Protein AF-A0A2N7YTQ9-F1 (afdb_monomer_lite)

Sequence (87 aa):
LLFHWKSLRRQVRIRGNVTPVTDAEADAYFATRPKQAQIGAWASKQSQELESRFAFEQAIAKVAARHVIGDVPRPPGWSGWRITPSR

pLDDT: mean 96.72, std 2.17, range [88.56, 98.5]

Foldseek 3Di:
DKDQDPVVRDIDDFAADKDFDDPVVFQVVLQPDPQLVLLLQQLDPPPDDDPDPVSSVVSSVVSCVVPVDDGRGHDPPRGDMDGDGDD

Secondary structure (DSSP, 8-state):
-EEEETTTTEEEE--EEEEEPPHHHHHHHHHHS-HHHHHHHHH--TTS--S-HHHHHHHHHHHHHHTSSSPPPPPTT---EEEEE--

Radius of gyration: 16.95 Å; chains: 1; bounding box: 32×34×45 Å

Structure (mmCIF, N/CA/C/O backbone):
data_AF-A0A2N7YTQ9-F1
#
_entry.id   AF-A0A2N7YTQ9-F1
#
loop_
_atom_site.group_PDB
_atom_site.id
_atom_site.type_symbol
_atom_site.label_atom_id
_atom_site.label_alt_id
_atom_site.label_comp_id
_atom_site.label_asym_id
_atom_site.label_entity_id
_atom_site.label_seq_id
_atom_site.pdbx_PDB_ins_code
_atom_site.Cartn_x
_atom_site.Cartn_y
_atom_site.Cartn_z
_atom_site.occupancy
_atom_site.B_iso_or_equiv
_atom_site.auth_seq_id
_atom_site.auth_comp_id
_atom_site.auth_asym_id
_atom_site.auth_atom_id
_atom_site.pdbx_PDB_model_num
ATOM 1 N N . LEU A 1 1 ? -0.987 2.980 14.444 1.00 96.19 1 LEU A N 1
ATOM 2 C CA . LEU A 1 1 ? -1.434 4.035 13.506 1.00 96.19 1 LEU A CA 1
ATOM 3 C C . LEU A 1 1 ? -1.805 5.299 14.287 1.00 96.19 1 LEU A C 1
ATOM 5 O O . LEU A 1 1 ? -2.306 5.183 15.404 1.00 96.19 1 LEU A O 1
ATOM 9 N N . LEU A 1 2 ? -1.530 6.489 13.747 1.00 97.75 2 LEU A N 1
ATOM 10 C CA . LEU A 1 2 ? -1.901 7.774 14.352 1.00 97.75 2 LEU A CA 1
ATOM 11 C C . LEU A 1 2 ? -2.401 8.717 13.258 1.00 97.75 2 LEU A C 1
ATOM 13 O O . LEU A 1 2 ? -1.676 8.983 12.305 1.00 97.75 2 LEU A O 1
ATOM 17 N N . PHE A 1 3 ? -3.617 9.228 13.418 1.00 98.06 3 PHE A N 1
ATOM 18 C CA . PHE A 1 3 ? -4.166 10.295 12.588 1.00 98.06 3 PHE A CA 1
ATOM 19 C C . PHE A 1 3 ? -4.075 11.608 13.357 1.00 98.06 3 PHE A C 1
ATOM 21 O O . PHE A 1 3 ? -4.629 11.724 14.452 1.00 98.06 3 PHE A O 1
ATOM 28 N N . HIS A 1 4 ? -3.371 12.587 12.794 1.00 97.94 4 HIS A N 1
ATOM 29 C CA . HIS A 1 4 ? -3.259 13.930 13.354 1.00 97.94 4 HIS A CA 1
ATOM 30 C C . HIS A 1 4 ? -4.026 14.921 12.478 1.00 97.94 4 HIS A C 1
ATOM 32 O O . HIS A 1 4 ? -3.617 15.221 11.358 1.00 97.94 4 HIS A O 1
ATOM 38 N N . TRP A 1 5 ? -5.125 15.462 13.000 1.00 98.12 5 TRP A N 1
ATOM 39 C CA . TRP A 1 5 ? -5.899 16.504 12.334 1.00 98.12 5 TRP A CA 1
ATOM 40 C C . TRP A 1 5 ? -5.577 17.855 12.955 1.00 98.12 5 TRP A C 1
ATOM 42 O O . TRP A 1 5 ? -6.271 18.320 13.863 1.00 98.12 5 TRP A O 1
ATOM 52 N N . LYS A 1 6 ? -4.516 18.488 12.438 1.00 97.31 6 LYS A N 1
ATOM 53 C CA . LYS A 1 6 ? -3.991 19.771 12.930 1.00 97.31 6 LYS A CA 1
ATOM 54 C C . LYS A 1 6 ? -5.079 20.839 13.049 1.00 97.31 6 LYS A C 1
ATOM 56 O O . LYS A 1 6 ? -5.266 21.397 14.126 1.00 97.31 6 LYS A O 1
ATOM 61 N N . SER A 1 7 ? -5.824 21.086 11.971 1.00 98.06 7 SER A N 1
ATOM 62 C CA . SER A 1 7 ? -6.852 22.139 11.928 1.00 98.06 7 SER A CA 1
ATOM 63 C C . SER A 1 7 ? -8.027 21.866 12.867 1.00 98.06 7 SER A C 1
ATOM 65 O O . SER A 1 7 ? -8.626 22.799 13.384 1.00 98.06 7 SER A O 1
ATOM 67 N N . LEU A 1 8 ? -8.318 20.590 13.138 1.00 98.00 8 LEU A N 1
ATOM 68 C CA . LEU A 1 8 ? -9.346 20.183 14.097 1.00 98.00 8 LEU A CA 1
ATOM 69 C C . LEU A 1 8 ? -8.811 20.079 15.532 1.00 98.00 8 LEU A C 1
ATOM 71 O O . LEU A 1 8 ? -9.586 19.788 16.438 1.00 98.00 8 LEU A O 1
ATOM 75 N N . ARG A 1 9 ? -7.498 20.266 15.743 1.00 97.12 9 ARG A N 1
ATOM 76 C CA . ARG A 1 9 ? -6.790 20.025 17.014 1.00 97.12 9 ARG A CA 1
ATOM 77 C C . ARG A 1 9 ? -7.130 18.660 17.626 1.00 97.12 9 ARG A C 1
ATOM 79 O O . ARG A 1 9 ? -7.268 18.524 18.838 1.00 97.12 9 ARG A O 1
ATOM 86 N N . ARG A 1 10 ? -7.284 17.641 16.776 1.00 98.19 10 ARG A N 1
ATOM 87 C CA . ARG A 1 10 ? -7.662 16.277 17.172 1.00 98.19 10 ARG A CA 1
ATOM 88 C C . ARG A 1 10 ? -6.588 15.278 16.784 1.00 98.19 10 ARG A C 1
ATOM 90 O O . ARG A 1 10 ? -5.907 15.428 15.769 1.00 98.19 10 ARG A O 1
ATOM 97 N N . GLN A 1 11 ? -6.481 14.227 17.588 1.00 98.31 11 GLN A N 1
ATOM 98 C CA . GLN A 1 11 ? -5.606 13.100 17.315 1.00 98.31 11 GLN A CA 1
ATOM 99 C C . GLN A 1 11 ? -6.314 11.791 17.649 1.00 98.31 11 GLN A C 1
ATOM 101 O O . GLN A 1 11 ? -6.855 11.641 18.741 1.00 98.31 11 GLN A O 1
ATOM 106 N N . VAL A 1 12 ? -6.247 10.835 16.727 1.00 98.06 12 VAL A N 1
ATOM 107 C CA . VAL A 1 12 ? -6.732 9.467 16.926 1.00 98.06 12 VAL A CA 1
ATOM 108 C C . VAL A 1 12 ? -5.538 8.527 16.890 1.00 98.06 12 VAL A C 1
ATOM 110 O O . VAL A 1 12 ? -4.706 8.599 15.985 1.00 98.06 12 VAL A O 1
ATOM 113 N N . ARG A 1 13 ? -5.427 7.653 17.890 1.00 98.38 13 ARG A N 1
ATOM 114 C CA . ARG A 1 13 ? -4.377 6.633 17.984 1.00 98.38 13 ARG A CA 1
ATOM 115 C C . ARG A 1 13 ? -5.052 5.276 17.933 1.00 98.38 13 ARG A C 1
ATOM 117 O O . ARG A 1 13 ? -6.021 5.074 18.644 1.00 98.38 13 ARG A O 1
ATOM 124 N N . ILE A 1 14 ? -4.530 4.392 17.094 1.00 98.38 14 ILE A N 1
ATOM 125 C CA . ILE A 1 14 ? -5.030 3.028 16.934 1.00 98.38 14 ILE A CA 1
ATOM 126 C C . ILE A 1 14 ? -3.849 2.079 17.093 1.00 98.38 14 ILE A C 1
ATOM 128 O O . ILE A 1 14 ? -2.821 2.215 16.412 1.00 98.38 14 ILE A O 1
ATOM 132 N N . ARG A 1 15 ? -3.996 1.121 17.997 1.00 98.25 15 ARG A N 1
ATOM 133 C CA . ARG A 1 15 ? -3.084 0.012 18.262 1.00 98.25 15 ARG A CA 1
ATOM 134 C C . ARG A 1 15 ? -3.876 -1.282 18.229 1.00 98.25 15 ARG A C 1
ATOM 136 O O . ARG A 1 15 ? -5.066 -1.293 18.524 1.00 98.25 15 ARG A O 1
ATOM 143 N N . GLY A 1 16 ? -3.205 -2.367 17.882 1.00 98.19 16 GLY A N 1
ATOM 144 C CA . GLY A 1 16 ? -3.851 -3.660 17.793 1.00 98.19 16 GLY A CA 1
ATOM 145 C C . GLY A 1 16 ? -3.039 -4.658 16.993 1.00 98.19 16 GLY A C 1
ATOM 146 O O . GLY A 1 16 ? -1.943 -4.335 16.526 1.00 98.19 16 GLY A O 1
ATOM 147 N N . ASN A 1 17 ? -3.583 -5.863 16.854 1.00 98.38 17 ASN A N 1
ATOM 148 C CA . ASN A 1 17 ? -2.919 -6.930 16.121 1.00 98.38 17 ASN A CA 1
ATOM 149 C C . ASN A 1 17 ? -2.962 -6.660 14.615 1.00 98.38 17 ASN A C 1
ATOM 151 O O . ASN A 1 17 ? -3.984 -6.204 14.100 1.00 98.38 17 ASN A O 1
ATOM 155 N N . VAL A 1 18 ? -1.867 -6.959 13.920 1.00 98.38 18 VAL A N 1
ATOM 156 C CA . VAL A 1 18 ? -1.745 -6.769 12.472 1.00 98.38 18 VAL A CA 1
ATOM 157 C C . VAL A 1 18 ? -1.920 -8.113 11.776 1.00 98.38 18 VAL A C 1
ATOM 159 O O . VAL A 1 18 ? -1.314 -9.104 12.167 1.00 98.38 18 VAL A O 1
ATOM 162 N N . THR A 1 19 ? -2.740 -8.139 10.734 1.00 98.44 19 THR A N 1
ATOM 163 C CA . THR A 1 19 ? -2.989 -9.328 9.907 1.00 98.44 19 THR A CA 1
ATOM 164 C C . THR A 1 19 ? -2.972 -8.934 8.433 1.00 98.44 19 THR A C 1
ATOM 166 O O . THR A 1 19 ? -3.388 -7.814 8.120 1.00 98.44 19 THR A O 1
ATOM 169 N N . PRO A 1 20 ? -2.472 -9.783 7.521 1.00 98.25 20 PRO A N 1
ATOM 170 C CA . PRO A 1 20 ? -2.590 -9.515 6.093 1.00 98.25 20 PRO A CA 1
ATOM 171 C C . PRO A 1 20 ? -4.067 -9.547 5.679 1.00 98.25 20 PRO A C 1
ATOM 173 O O . PRO A 1 20 ? -4.868 -10.283 6.261 1.00 98.25 20 PRO A O 1
ATOM 176 N N . VAL A 1 21 ? -4.436 -8.741 4.684 1.00 98.50 21 VAL A N 1
ATOM 177 C CA . VAL A 1 21 ? -5.744 -8.887 4.024 1.00 98.50 21 VAL A CA 1
ATOM 178 C C . VAL A 1 21 ? -5.722 -10.089 3.079 1.00 98.50 21 VAL A C 1
ATOM 180 O O . VAL A 1 21 ? -4.661 -10.641 2.785 1.00 98.50 21 VAL A O 1
ATOM 183 N N . THR A 1 22 ? -6.893 -10.510 2.604 1.00 98.25 22 THR A N 1
ATOM 184 C CA . THR A 1 22 ? -6.968 -11.582 1.606 1.00 98.25 22 THR A CA 1
ATOM 185 C C . THR A 1 22 ? -6.420 -11.100 0.264 1.00 98.25 22 THR A C 1
ATOM 187 O O . THR A 1 22 ? -6.497 -9.913 -0.059 1.00 98.25 22 THR A O 1
ATOM 190 N N . ASP A 1 23 ? -5.911 -12.023 -0.552 1.00 97.88 23 ASP A N 1
ATOM 191 C CA . ASP A 1 23 ? -5.444 -11.682 -1.899 1.00 97.88 23 ASP A CA 1
ATOM 192 C C . ASP A 1 23 ? -6.549 -11.040 -2.741 1.00 97.88 23 ASP A C 1
ATOM 194 O O . ASP A 1 23 ? -6.313 -10.006 -3.353 1.00 97.88 23 ASP A O 1
ATOM 198 N N . ALA A 1 24 ? -7.779 -11.557 -2.665 1.00 98.12 24 ALA A N 1
ATOM 199 C CA . ALA A 1 24 ? -8.926 -10.986 -3.368 1.00 98.12 24 ALA A CA 1
ATOM 200 C C . ALA A 1 24 ? -9.221 -9.527 -2.964 1.00 98.12 24 ALA A C 1
ATOM 202 O O . ALA A 1 24 ? -9.547 -8.705 -3.818 1.00 98.12 24 ALA A O 1
ATOM 203 N N . GLU A 1 25 ? -9.084 -9.180 -1.678 1.00 98.44 25 GLU A N 1
ATOM 204 C CA . GLU A 1 25 ? -9.242 -7.799 -1.201 1.00 98.44 25 GLU A CA 1
ATOM 205 C C . GLU A 1 25 ? -8.109 -6.900 -1.716 1.00 98.44 25 GLU A C 1
ATOM 207 O O . GLU A 1 25 ? -8.358 -5.778 -2.165 1.00 98.44 25 GLU A O 1
ATOM 212 N N . ALA A 1 26 ? -6.870 -7.403 -1.709 1.00 98.44 26 ALA A N 1
ATOM 213 C CA . ALA A 1 26 ? -5.721 -6.687 -2.251 1.00 98.44 26 ALA A CA 1
ATOM 214 C C . ALA A 1 26 ? -5.832 -6.472 -3.771 1.00 98.44 26 ALA A C 1
ATOM 216 O O . ALA A 1 26 ? -5.543 -5.373 -4.243 1.00 98.44 26 ALA A O 1
ATOM 217 N N . ASP A 1 27 ? -6.271 -7.483 -4.523 1.00 98.12 27 ASP A N 1
ATOM 218 C CA . ASP A 1 27 ? -6.491 -7.427 -5.971 1.00 98.12 27 ASP A CA 1
ATOM 219 C C . ASP A 1 27 ? -7.588 -6.423 -6.328 1.00 98.12 27 ASP A C 1
ATOM 221 O O . ASP A 1 27 ? -7.370 -5.532 -7.154 1.00 98.12 27 ASP A O 1
ATOM 225 N N . ALA A 1 28 ? -8.735 -6.502 -5.644 1.00 98.06 28 ALA A N 1
ATOM 226 C CA . ALA A 1 28 ? -9.843 -5.578 -5.845 1.00 98.06 28 ALA A CA 1
ATOM 227 C C . ALA A 1 28 ? -9.419 -4.128 -5.575 1.00 98.06 28 ALA A C 1
ATOM 229 O O . ALA A 1 28 ? -9.672 -3.247 -6.395 1.00 98.06 28 ALA A O 1
ATOM 230 N N . TYR A 1 29 ? -8.718 -3.867 -4.466 1.00 98.25 29 TYR A N 1
ATOM 231 C CA . TYR A 1 29 ? -8.224 -2.523 -4.170 1.00 98.25 29 TYR A CA 1
ATOM 232 C C . TYR A 1 29 ? -7.167 -2.059 -5.185 1.00 98.25 29 TYR A C 1
ATOM 234 O O . TYR A 1 29 ? -7.234 -0.921 -5.657 1.00 98.25 29 TYR A O 1
ATOM 242 N N . PHE A 1 30 ? -6.218 -2.921 -5.568 1.00 98.31 30 PHE A N 1
ATOM 243 C CA . PHE A 1 30 ? -5.178 -2.585 -6.545 1.00 98.31 30 PHE A CA 1
ATOM 244 C C . PHE A 1 30 ? -5.770 -2.148 -7.891 1.00 98.31 30 PHE A C 1
ATOM 246 O O . PHE A 1 30 ? -5.335 -1.132 -8.442 1.00 98.31 30 PHE A O 1
ATOM 253 N N . ALA A 1 31 ? -6.800 -2.853 -8.368 1.00 97.19 31 ALA A N 1
ATOM 254 C CA . ALA A 1 31 ? -7.490 -2.548 -9.619 1.00 97.19 31 ALA A CA 1
ATOM 255 C C . ALA A 1 31 ? -8.122 -1.142 -9.636 1.00 97.19 31 ALA A C 1
ATOM 257 O O . ALA A 1 31 ? -8.197 -0.518 -10.690 1.00 97.19 31 ALA A O 1
ATOM 258 N N . THR A 1 32 ? -8.505 -0.593 -8.475 1.00 97.25 32 THR A N 1
ATOM 259 C CA . THR A 1 32 ? -9.067 0.773 -8.382 1.00 97.25 32 THR A CA 1
ATOM 260 C C . THR A 1 32 ? -8.022 1.888 -8.444 1.00 97.25 32 THR A C 1
ATOM 262 O O . THR A 1 32 ? -8.367 3.058 -8.622 1.00 97.25 32 THR A O 1
ATOM 265 N N . ARG A 1 33 ? -6.734 1.568 -8.263 1.00 97.56 33 ARG A N 1
ATOM 266 C CA . ARG A 1 33 ? -5.670 2.580 -8.228 1.00 97.56 33 ARG A CA 1
ATOM 267 C C . ARG A 1 33 ? -5.459 3.185 -9.621 1.00 97.56 33 ARG A C 1
ATOM 269 O O . ARG A 1 33 ? -5.523 2.458 -10.608 1.00 97.56 33 ARG A O 1
ATOM 276 N N . PRO A 1 34 ? -5.101 4.479 -9.732 1.00 96.75 34 PRO A N 1
ATOM 277 C CA . PRO A 1 34 ? -4.715 5.061 -11.015 1.00 96.75 34 PRO A CA 1
ATOM 278 C C . PRO A 1 34 ? -3.593 4.257 -11.682 1.00 96.75 34 PRO A C 1
ATOM 280 O O . PRO A 1 34 ? -2.653 3.831 -11.007 1.00 96.75 34 PRO A O 1
ATOM 283 N N . LYS A 1 35 ? -3.639 4.106 -13.010 1.00 95.56 35 LYS A N 1
ATOM 284 C CA . LYS A 1 35 ? -2.690 3.270 -13.771 1.00 95.56 35 LYS A CA 1
ATOM 285 C C . LYS A 1 35 ? -1.219 3.610 -13.492 1.00 95.56 35 LYS A C 1
ATOM 287 O O . LYS A 1 35 ? -0.396 2.717 -13.318 1.00 95.56 35 LYS A O 1
ATOM 292 N N . GLN A 1 36 ? -0.887 4.894 -13.337 1.00 96.00 36 GLN A N 1
ATOM 293 C CA . GLN A 1 36 ? 0.464 5.332 -12.950 1.00 96.00 36 GLN A CA 1
ATOM 294 C C . GLN A 1 36 ? 0.892 4.813 -11.566 1.00 96.00 36 GLN A C 1
ATOM 296 O O . GLN A 1 36 ? 2.044 4.432 -11.375 1.00 96.00 36 GLN A O 1
ATOM 301 N N . ALA A 1 37 ? -0.031 4.748 -10.604 1.00 97.25 37 ALA A N 1
ATOM 302 C CA . ALA A 1 37 ? 0.238 4.228 -9.267 1.00 97.25 37 ALA A CA 1
ATOM 303 C C . ALA A 1 37 ? 0.409 2.697 -9.261 1.00 97.25 37 ALA A C 1
ATOM 305 O O . ALA A 1 37 ? 1.204 2.176 -8.475 1.00 97.25 37 ALA A O 1
ATOM 306 N N . GLN A 1 38 ? -0.300 1.985 -10.146 1.00 98.00 38 GLN A N 1
ATOM 307 C CA . GLN A 1 38 ? -0.103 0.550 -10.381 1.00 98.00 38 GLN A CA 1
ATOM 308 C C . GLN A 1 38 ? 1.283 0.276 -10.995 1.00 98.00 38 GLN A C 1
ATOM 310 O O . GLN A 1 38 ? 2.027 -0.565 -10.494 1.00 98.00 38 GLN A O 1
ATOM 315 N N . ILE A 1 39 ? 1.672 1.048 -12.018 1.00 97.81 39 ILE A N 1
ATOM 316 C CA . ILE A 1 39 ? 2.999 0.978 -12.657 1.00 97.81 39 ILE A CA 1
ATOM 317 C C . ILE A 1 39 ? 4.112 1.273 -11.645 1.00 97.81 39 ILE A C 1
ATOM 319 O O . ILE A 1 39 ? 5.094 0.536 -11.575 1.00 97.81 39 ILE A O 1
ATOM 323 N N . GLY A 1 40 ? 3.955 2.316 -10.826 1.00 97.00 40 GLY A N 1
ATOM 324 C CA . GLY A 1 40 ? 4.933 2.665 -9.794 1.00 97.00 40 GLY A CA 1
ATOM 325 C C . GLY A 1 40 ? 5.143 1.547 -8.769 1.00 97.00 40 GLY A C 1
ATOM 326 O O . GLY A 1 40 ? 6.275 1.307 -8.355 1.00 97.00 40 GLY A O 1
ATOM 327 N N . ALA A 1 41 ? 4.080 0.820 -8.407 1.00 97.38 41 ALA A N 1
ATOM 328 C CA . ALA A 1 41 ? 4.177 -0.328 -7.505 1.00 97.38 41 ALA A CA 1
ATOM 329 C C . ALA A 1 41 ? 4.988 -1.491 -8.103 1.00 97.38 41 ALA A C 1
ATOM 331 O O . ALA A 1 41 ? 5.678 -2.182 -7.366 1.00 97.38 41 ALA A O 1
ATOM 332 N N . TRP A 1 42 ? 4.939 -1.687 -9.422 1.00 96.94 42 TRP A N 1
ATOM 333 C CA . TRP A 1 42 ? 5.767 -2.674 -10.126 1.00 96.94 42 TRP A CA 1
ATOM 334 C C . TRP A 1 42 ? 7.215 -2.226 -10.312 1.00 96.94 42 TRP A C 1
ATOM 336 O O . TRP A 1 42 ? 8.135 -3.034 -10.215 1.00 96.94 42 TRP A O 1
ATOM 346 N N . ALA A 1 43 ? 7.421 -0.948 -10.631 1.00 96.62 43 ALA A N 1
ATOM 347 C CA . ALA A 1 43 ? 8.749 -0.407 -10.892 1.00 96.62 43 ALA A CA 1
ATOM 348 C C . ALA A 1 43 ? 9.591 -0.295 -9.612 1.00 96.62 43 ALA A C 1
ATOM 350 O O . ALA A 1 43 ? 10.815 -0.408 -9.659 1.00 96.62 43 ALA A O 1
ATOM 351 N N . SER A 1 44 ? 8.945 -0.059 -8.467 1.00 95.75 44 SER A N 1
ATOM 352 C CA . SER A 1 44 ? 9.620 0.138 -7.189 1.00 95.75 44 SER A CA 1
ATOM 353 C C . SER A 1 44 ? 9.910 -1.185 -6.488 1.00 95.75 44 SER A C 1
ATOM 355 O O . SER A 1 44 ? 9.009 -1.863 -5.999 1.00 95.75 44 SER A O 1
ATOM 357 N N . LYS A 1 45 ? 11.197 -1.508 -6.344 1.00 94.31 45 LYS A N 1
ATOM 358 C CA . LYS A 1 45 ? 11.661 -2.474 -5.343 1.00 94.31 45 LYS A CA 1
ATOM 359 C C . LYS A 1 45 ? 11.727 -1.761 -3.996 1.00 94.31 45 LYS A C 1
ATOM 361 O O . LYS A 1 45 ? 12.772 -1.235 -3.621 1.00 94.31 45 LYS A O 1
ATOM 366 N N . GLN A 1 46 ? 10.578 -1.654 -3.330 1.00 95.12 46 GLN A N 1
ATOM 367 C CA . GLN A 1 46 ? 10.419 -0.826 -2.135 1.00 95.12 46 GLN A CA 1
ATOM 368 C C . GLN A 1 46 ? 11.536 -1.087 -1.111 1.00 95.12 46 GLN A C 1
ATOM 370 O O . GLN A 1 46 ? 11.819 -2.233 -0.766 1.00 95.12 46 GLN A O 1
ATOM 375 N N . SER A 1 47 ? 12.155 -0.002 -0.639 1.00 95.06 47 SER A N 1
ATOM 376 C CA . SER A 1 47 ? 13.241 0.002 0.353 1.00 95.06 47 SER A CA 1
ATOM 377 C C . SER A 1 47 ? 14.581 -0.597 -0.097 1.00 95.06 47 SER A C 1
ATOM 379 O O . SER A 1 47 ? 15.493 -0.668 0.722 1.00 95.06 47 SER A O 1
ATOM 381 N N . GLN A 1 48 ? 14.739 -0.992 -1.365 1.00 95.62 48 GLN A N 1
ATOM 382 C CA . GLN A 1 48 ? 16.057 -1.320 -1.915 1.00 95.62 48 GLN A CA 1
ATOM 383 C C . GLN A 1 48 ? 16.794 -0.057 -2.366 1.00 95.62 48 GLN A C 1
ATOM 385 O O . GLN A 1 48 ? 16.175 0.917 -2.801 1.00 95.62 48 GLN A O 1
ATOM 390 N N . GLU A 1 49 ? 18.122 -0.095 -2.272 1.00 96.69 49 GLU A N 1
ATOM 391 C CA . GLU A 1 49 ? 18.982 0.963 -2.794 1.00 96.69 49 GLU A CA 1
ATOM 392 C C . GLU A 1 49 ? 18.780 1.134 -4.303 1.00 96.69 49 GLU A C 1
ATOM 394 O O . GLU A 1 49 ? 18.556 0.175 -5.048 1.00 96.69 49 GLU A O 1
ATOM 399 N N . LEU A 1 50 ? 18.852 2.385 -4.748 1.00 95.75 50 LEU A N 1
ATOM 400 C CA . LEU A 1 50 ? 18.777 2.748 -6.154 1.00 95.75 50 LEU A CA 1
ATOM 401 C C . LEU A 1 50 ? 20.150 3.236 -6.594 1.00 95.75 50 LEU A C 1
ATOM 403 O O . LEU A 1 50 ? 20.741 4.088 -5.938 1.00 95.75 50 LEU A O 1
ATOM 407 N N . GLU A 1 51 ? 20.610 2.750 -7.742 1.00 95.00 51 GLU A N 1
ATOM 408 C CA . GLU A 1 51 ? 21.842 3.232 -8.373 1.00 95.00 51 GLU A CA 1
ATOM 409 C C . GLU A 1 51 ? 21.758 4.735 -8.680 1.00 95.00 51 GLU A C 1
ATOM 411 O O . GLU A 1 51 ? 22.700 5.491 -8.463 1.00 95.00 51 GLU A O 1
ATOM 416 N N . SER A 1 52 ? 20.605 5.185 -9.182 1.00 97.19 52 SER A N 1
ATOM 417 C CA . SER A 1 52 ? 20.331 6.593 -9.450 1.00 97.19 52 SER A CA 1
ATOM 418 C C . SER A 1 52 ? 18.834 6.845 -9.631 1.00 97.19 52 SER A C 1
ATOM 420 O O . SER A 1 52 ? 18.034 5.925 -9.826 1.00 97.19 52 SER A O 1
ATOM 422 N N . ARG A 1 53 ? 18.449 8.126 -9.650 1.00 96.50 53 ARG A N 1
ATOM 423 C CA . ARG A 1 53 ? 17.098 8.545 -10.048 1.00 96.50 53 ARG A CA 1
ATOM 424 C C . ARG A 1 53 ? 16.747 8.080 -11.467 1.00 96.50 53 ARG A C 1
ATOM 426 O O . ARG A 1 53 ? 15.643 7.593 -11.689 1.00 96.50 53 ARG A O 1
ATOM 433 N N . PHE A 1 54 ? 17.681 8.209 -12.409 1.00 97.81 54 PHE A N 1
ATOM 434 C CA . PHE A 1 54 ? 17.452 7.853 -13.810 1.00 97.81 54 PHE A CA 1
ATOM 435 C C . PHE A 1 54 ? 17.192 6.351 -13.984 1.00 97.81 54 PHE A C 1
ATOM 437 O O . PHE A 1 54 ? 16.301 5.965 -14.739 1.00 97.81 54 PHE A O 1
ATOM 444 N N . ALA A 1 55 ? 17.884 5.500 -13.218 1.00 96.31 55 ALA A N 1
ATOM 445 C CA . ALA A 1 55 ? 17.619 4.060 -13.200 1.00 96.31 55 ALA A CA 1
ATOM 446 C C . ALA A 1 55 ? 16.167 3.745 -12.789 1.00 96.31 55 ALA A C 1
ATOM 448 O O . ALA A 1 55 ? 15.522 2.867 -13.367 1.00 96.31 55 ALA A O 1
ATOM 449 N N . PHE A 1 56 ? 15.610 4.497 -11.833 1.00 97.06 56 PHE A N 1
ATOM 450 C CA . PHE A 1 56 ? 14.214 4.333 -11.429 1.00 97.06 56 PHE A CA 1
ATOM 451 C C . PHE A 1 56 ? 13.225 4.821 -12.501 1.00 97.06 56 PHE A C 1
ATOM 453 O O . PHE A 1 56 ? 12.236 4.143 -12.779 1.00 97.06 56 PHE A O 1
ATOM 460 N N . GLU A 1 57 ? 13.509 5.944 -13.164 1.00 97.62 57 GLU A N 1
ATOM 461 C CA . GLU A 1 57 ? 12.699 6.449 -14.284 1.00 97.62 57 GLU A CA 1
ATOM 462 C C . GLU A 1 57 ? 12.668 5.453 -15.459 1.00 97.62 57 GLU A C 1
ATOM 464 O O . GLU A 1 57 ? 11.602 5.185 -16.021 1.00 97.62 57 GLU A O 1
ATOM 469 N N . GLN A 1 58 ? 13.800 4.814 -15.772 1.00 97.75 58 GLN A N 1
ATOM 470 C CA . GLN A 1 58 ? 13.857 3.733 -16.761 1.00 97.75 58 GLN A CA 1
ATOM 471 C C . GLN A 1 58 ? 13.017 2.517 -16.351 1.00 97.75 58 GLN A C 1
ATOM 473 O O . GLN A 1 58 ? 12.321 1.938 -17.190 1.00 97.75 58 GLN A O 1
ATOM 478 N N . ALA A 1 59 ? 13.047 2.125 -15.073 1.00 96.75 59 ALA A N 1
ATOM 479 C CA . ALA A 1 59 ? 12.226 1.025 -14.571 1.00 96.75 59 ALA A CA 1
ATOM 480 C C . ALA A 1 59 ? 10.725 1.324 -14.729 1.00 96.75 59 ALA A C 1
ATOM 482 O O . ALA A 1 59 ? 9.975 0.459 -15.190 1.00 96.75 59 ALA A O 1
ATOM 483 N N . ILE A 1 60 ? 10.298 2.557 -14.433 1.00 97.56 60 ILE A N 1
ATOM 484 C CA . ILE A 1 60 ? 8.922 3.020 -14.665 1.00 97.56 60 ILE A CA 1
ATOM 485 C C . ILE A 1 60 ? 8.572 2.931 -16.151 1.00 97.56 60 ILE A C 1
ATOM 487 O O . ILE A 1 60 ? 7.557 2.324 -16.490 1.00 97.56 60 ILE A O 1
ATOM 491 N N . ALA A 1 61 ? 9.408 3.479 -17.038 1.00 97.44 61 ALA A N 1
ATOM 492 C CA . ALA A 1 61 ? 9.163 3.458 -18.481 1.00 97.44 61 ALA A CA 1
ATOM 493 C C . ALA A 1 61 ? 9.057 2.024 -19.027 1.00 97.44 61 ALA A C 1
ATOM 495 O O . ALA A 1 61 ? 8.156 1.717 -19.806 1.00 97.44 61 ALA A O 1
ATOM 496 N N . LYS A 1 62 ? 9.921 1.116 -18.558 1.00 97.00 62 LYS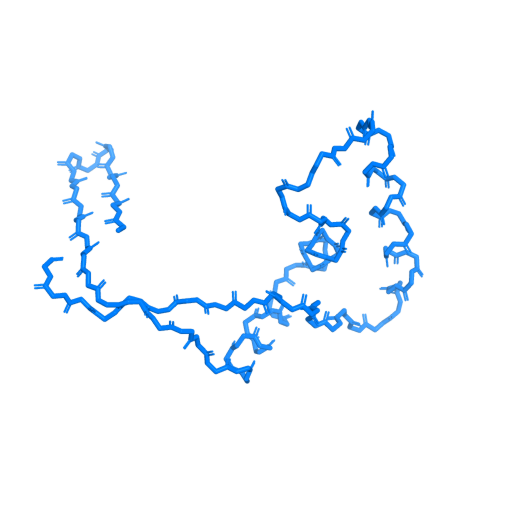 A N 1
ATOM 497 C CA . LYS A 1 62 ? 9.901 -0.305 -18.926 1.00 97.00 62 LYS A CA 1
ATOM 498 C C . LYS A 1 62 ? 8.602 -0.995 -18.510 1.00 97.00 62 LYS A C 1
ATOM 500 O O . LYS A 1 62 ? 8.048 -1.768 -19.287 1.00 97.00 62 LYS A O 1
ATOM 505 N N . VAL A 1 63 ? 8.113 -0.742 -17.297 1.00 96.38 63 VAL A N 1
ATOM 506 C CA . VAL A 1 63 ? 6.836 -1.299 -16.822 1.00 96.38 63 VAL A CA 1
ATOM 507 C C . VAL A 1 63 ? 5.659 -0.663 -17.562 1.00 96.38 63 VAL A C 1
ATOM 509 O O . VAL A 1 63 ? 4.761 -1.377 -18.000 1.00 96.38 63 VAL A O 1
ATOM 512 N N . ALA A 1 64 ? 5.676 0.654 -17.767 1.00 96.44 64 ALA A N 1
ATOM 513 C CA . ALA A 1 64 ? 4.641 1.358 -18.517 1.00 96.44 64 ALA A CA 1
ATOM 514 C C . ALA A 1 64 ? 4.516 0.815 -19.947 1.00 96.44 64 ALA A C 1
ATOM 516 O O . ALA A 1 64 ? 3.408 0.526 -20.388 1.00 96.44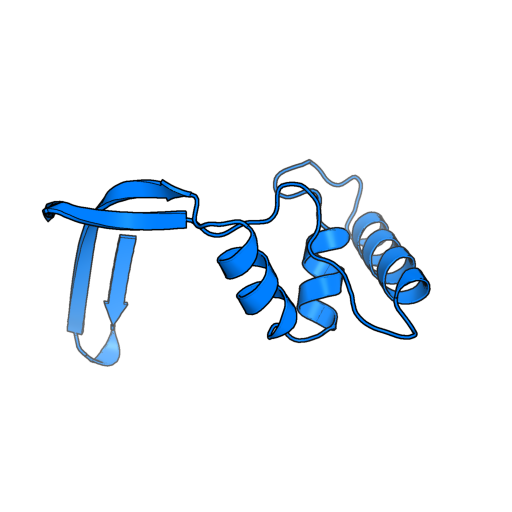 64 ALA A O 1
ATOM 517 N N . ALA A 1 65 ? 5.646 0.590 -20.626 1.00 96.25 65 ALA A N 1
ATOM 518 C CA . ALA A 1 65 ? 5.695 0.001 -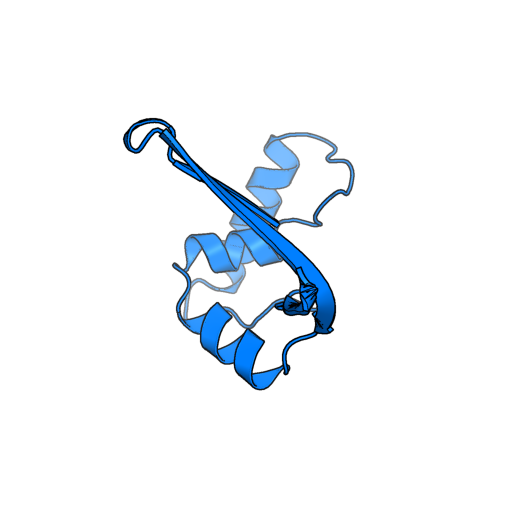21.962 1.00 96.25 65 ALA A CA 1
ATOM 519 C C . ALA A 1 65 ? 5.117 -1.427 -22.005 1.00 96.25 65 ALA A C 1
ATOM 521 O O . ALA A 1 65 ? 4.462 -1.801 -22.974 1.00 96.25 65 ALA A O 1
ATOM 522 N N . ARG A 1 66 ? 5.310 -2.224 -20.946 1.00 95.00 66 ARG A N 1
ATOM 523 C CA . ARG A 1 66 ? 4.736 -3.579 -20.838 1.00 95.00 66 ARG A CA 1
ATOM 524 C C . ARG A 1 66 ? 3.220 -3.579 -20.659 1.00 95.00 66 ARG A C 1
ATOM 526 O O . ARG A 1 66 ? 2.572 -4.523 -21.090 1.00 95.00 66 ARG A O 1
ATOM 533 N N . HIS A 1 67 ? 2.670 -2.539 -20.038 1.00 93.88 67 HIS A N 1
ATOM 534 C CA . HIS A 1 67 ? 1.245 -2.435 -19.719 1.00 93.88 67 HIS A CA 1
ATOM 535 C C . HIS A 1 67 ? 0.568 -1.263 -20.437 1.00 93.88 67 HIS A C 1
ATOM 537 O O . HIS A 1 67 ? -0.344 -0.637 -19.893 1.00 93.88 67 HIS A O 1
ATOM 543 N N . VAL A 1 68 ? 0.997 -0.939 -21.662 1.00 89.62 68 VAL A N 1
ATOM 544 C CA . VAL A 1 68 ? 0.361 0.117 -22.474 1.00 89.62 68 VAL A CA 1
ATOM 545 C C . VAL A 1 68 ? -1.117 -0.206 -22.682 1.00 89.62 68 VAL A C 1
ATOM 547 O O . VAL A 1 68 ? -1.980 0.635 -22.427 1.00 89.62 68 VAL A O 1
ATOM 550 N N . ILE A 1 69 ? -1.406 -1.454 -23.047 1.00 89.12 69 ILE A N 1
ATOM 551 C CA . ILE A 1 69 ? -2.754 -1.964 -23.295 1.00 89.12 69 ILE A CA 1
ATOM 552 C C . ILE A 1 69 ? -3.154 -2.893 -22.148 1.00 89.12 69 ILE A C 1
ATOM 554 O O . ILE A 1 69 ? -2.333 -3.666 -21.657 1.00 89.12 69 ILE A O 1
ATOM 558 N N . GLY A 1 70 ? -4.418 -2.808 -21.737 1.00 88.56 70 GLY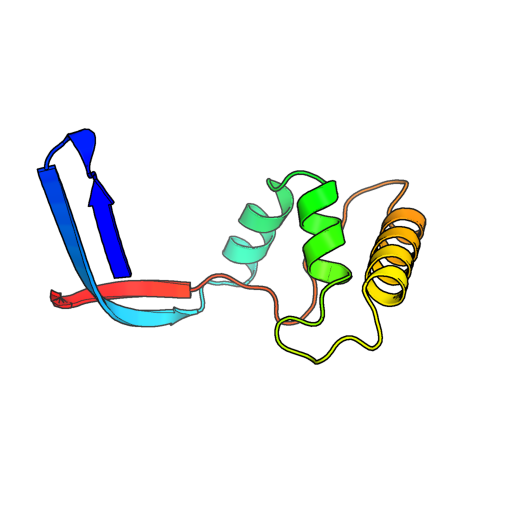 A N 1
ATOM 559 C CA . GLY A 1 70 ? -4.985 -3.650 -20.689 1.00 88.56 70 GLY A CA 1
ATOM 560 C C . GLY A 1 70 ? -4.625 -3.211 -19.272 1.00 88.56 70 GLY A C 1
ATOM 561 O O . GLY A 1 70 ? -4.104 -2.108 -19.038 1.00 88.56 70 GLY A O 1
ATOM 562 N N . ASP A 1 71 ? -4.949 -4.101 -18.340 1.00 91.56 71 ASP A N 1
ATOM 563 C CA . ASP A 1 71 ? -4.796 -3.891 -16.908 1.00 91.56 71 ASP A CA 1
ATOM 564 C C . ASP A 1 71 ? -3.381 -4.223 -16.433 1.00 91.56 71 ASP A C 1
ATOM 566 O O . ASP A 1 71 ? -2.660 -5.046 -17.007 1.00 91.56 71 ASP A O 1
ATOM 570 N N . VAL A 1 72 ? -2.973 -3.567 -15.351 1.00 96.12 72 VAL A N 1
ATOM 571 C CA . VAL A 1 72 ? -1.743 -3.908 -14.642 1.00 96.12 72 VAL A CA 1
ATOM 572 C C . VAL A 1 72 ? -2.133 -4.903 -13.545 1.00 96.12 72 VAL A C 1
ATOM 574 O O . VAL A 1 72 ? -2.922 -4.539 -12.673 1.00 96.12 72 VAL A O 1
ATOM 577 N N . PRO A 1 73 ? -1.623 -6.146 -13.545 1.00 95.88 73 PRO A N 1
ATOM 578 C CA . PRO A 1 73 ? -1.881 -7.071 -12.446 1.00 95.88 73 PRO A CA 1
ATOM 579 C C . PRO A 1 73 ? -1.215 -6.563 -11.163 1.00 95.88 73 PRO A C 1
ATOM 581 O O . PRO A 1 73 ? -0.265 -5.782 -11.217 1.00 95.88 73 PRO A O 1
ATOM 584 N N . ARG A 1 74 ? -1.661 -7.015 -9.992 1.00 97.31 74 ARG A N 1
ATOM 585 C CA . ARG A 1 74 ? -0.991 -6.692 -8.727 1.00 97.31 74 ARG A CA 1
ATOM 586 C C . ARG A 1 74 ? 0.422 -7.316 -8.693 1.00 97.31 74 ARG A C 1
ATOM 588 O O . ARG A 1 74 ? 0.558 -8.497 -9.015 1.00 97.31 74 ARG A O 1
ATOM 595 N N . PRO A 1 75 ? 1.482 -6.566 -8.325 1.00 96.56 75 PRO A N 1
ATOM 596 C CA . PRO A 1 75 ? 2.829 -7.120 -8.242 1.00 96.56 75 PRO A CA 1
ATOM 597 C C . PRO A 1 75 ? 2.964 -8.149 -7.109 1.00 96.56 75 PRO A C 1
ATOM 599 O O . PRO A 1 75 ? 2.350 -7.972 -6.051 1.00 96.56 75 PRO A O 1
ATOM 602 N N . PRO A 1 76 ? 3.810 -9.184 -7.276 1.00 93.75 76 PRO A N 1
ATOM 603 C CA . PRO A 1 76 ? 4.122 -10.126 -6.207 1.00 93.75 76 PRO A CA 1
ATOM 604 C C . PRO A 1 76 ? 4.612 -9.406 -4.947 1.00 93.75 76 PRO A C 1
ATOM 606 O O . PRO A 1 76 ? 5.455 -8.513 -5.017 1.00 93.75 76 PRO A O 1
ATOM 609 N N . GLY A 1 77 ? 4.078 -9.792 -3.788 1.00 91.50 77 GLY A N 1
ATOM 610 C CA . GLY A 1 77 ? 4.425 -9.187 -2.498 1.00 91.50 77 GLY A CA 1
ATOM 611 C C . GLY A 1 77 ? 3.724 -7.857 -2.193 1.00 91.50 77 GLY A C 1
ATOM 612 O O . GLY A 1 77 ? 3.805 -7.387 -1.060 1.00 91.50 77 GLY A O 1
ATOM 613 N N . TRP A 1 78 ? 2.989 -7.265 -3.140 1.00 97.81 78 TRP A N 1
ATOM 614 C CA . TRP A 1 78 ? 2.126 -6.120 -2.851 1.00 97.81 78 TRP A CA 1
ATOM 615 C C . TRP A 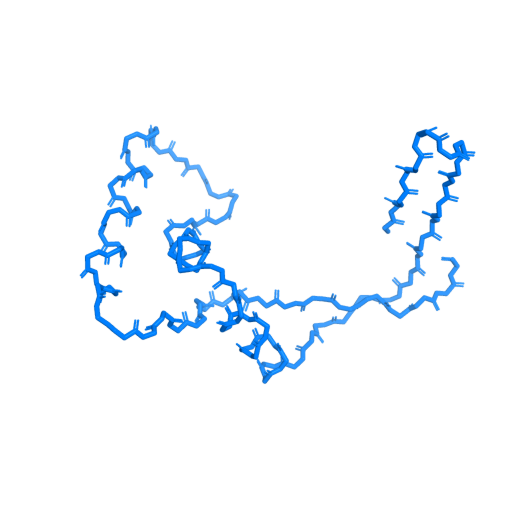1 78 ? 0.809 -6.604 -2.243 1.00 97.81 78 TRP A C 1
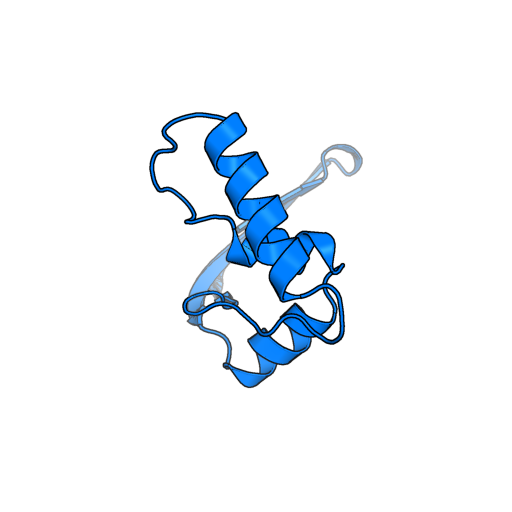ATOM 617 O O . TRP A 1 78 ? 0.123 -7.440 -2.829 1.00 97.81 78 TRP A O 1
ATOM 627 N N . SER A 1 79 ? 0.439 -6.091 -1.070 1.00 97.94 79 SER A N 1
ATOM 628 C CA . SER A 1 79 ? -0.805 -6.458 -0.384 1.00 97.94 79 SER A CA 1
ATOM 629 C C . SER A 1 79 ? -1.249 -5.366 0.598 1.00 97.94 79 SER A C 1
ATOM 631 O O . SER A 1 79 ? -0.580 -4.343 0.761 1.00 97.94 79 SER A O 1
ATOM 633 N N . GLY A 1 80 ? -2.390 -5.584 1.246 1.00 97.88 80 GLY A N 1
ATOM 634 C CA . GLY A 1 80 ? -2.890 -4.774 2.350 1.00 97.88 80 GLY A CA 1
ATOM 635 C C . GLY A 1 80 ? -2.637 -5.415 3.717 1.00 97.88 80 GLY A C 1
ATOM 636 O O . GLY A 1 80 ? -2.455 -6.625 3.850 1.00 97.88 80 GLY A O 1
ATOM 637 N N . TRP A 1 81 ? -2.688 -4.587 4.757 1.00 98.25 81 TRP A N 1
ATOM 638 C CA . TRP A 1 81 ? -2.618 -5.019 6.150 1.00 98.25 81 TRP A CA 1
ATOM 639 C C . TRP A 1 81 ? -3.784 -4.425 6.930 1.00 98.25 81 TRP A C 1
ATOM 641 O O . TRP A 1 81 ? -4.113 -3.247 6.779 1.00 98.25 81 TRP A O 1
ATOM 651 N N . ARG A 1 82 ? -4.382 -5.231 7.802 1.00 98.06 82 ARG A N 1
ATOM 652 C CA . ARG A 1 82 ? -5.470 -4.838 8.694 1.00 98.06 82 ARG A CA 1
ATOM 653 C C . ARG A 1 82 ? -4.988 -4.829 10.133 1.00 98.06 82 ARG A C 1
ATOM 655 O O . ARG A 1 82 ? -4.390 -5.797 10.597 1.00 98.06 82 ARG A O 1
ATOM 662 N N . ILE A 1 83 ? -5.304 -3.750 10.844 1.00 98.38 83 ILE A N 1
ATOM 663 C CA . ILE A 1 83 ? -5.128 -3.653 12.294 1.00 98.38 83 ILE A CA 1
ATOM 664 C C . ILE A 1 83 ? -6.476 -3.954 12.947 1.00 98.38 83 ILE A C 1
ATOM 666 O O . ILE A 1 83 ? -7.432 -3.216 12.718 1.00 98.38 83 ILE A O 1
ATOM 670 N N . THR A 1 84 ? -6.551 -5.000 13.770 1.00 98.25 84 THR A N 1
ATOM 671 C CA . THR A 1 84 ? -7.708 -5.243 14.648 1.00 98.25 84 THR A CA 1
ATOM 672 C C . THR A 1 84 ? -7.523 -4.415 15.919 1.00 98.25 84 THR A C 1
ATOM 674 O O . THR A 1 84 ? -6.608 -4.732 16.683 1.00 98.25 84 THR A O 1
ATOM 677 N N . PRO A 1 85 ? -8.311 -3.345 16.145 1.00 97.81 85 PRO A N 1
ATOM 678 C CA . PRO A 1 85 ? -8.049 -2.398 17.221 1.00 97.81 85 PRO A CA 1
ATOM 679 C C . PRO A 1 85 ? -8.211 -3.036 18.603 1.00 97.81 85 PRO A C 1
ATOM 681 O O . PRO A 1 85 ? -9.198 -3.713 18.869 1.00 97.81 85 PRO A O 1
ATOM 684 N N . SER A 1 86 ? -7.263 -2.757 19.494 1.00 97.12 86 SER A N 1
ATOM 685 C CA . SER A 1 86 ? -7.337 -3.077 20.924 1.00 97.12 86 SER A CA 1
ATOM 686 C C . SER A 1 86 ? -7.140 -1.857 21.829 1.00 97.12 86 SER A C 1
ATOM 688 O O . SER A 1 86 ? -7.433 -1.937 23.021 1.00 97.12 86 SER A O 1
ATOM 690 N N . ARG A 1 87 ? -6.645 -0.731 21.289 1.00 89.25 87 ARG A N 1
ATOM 691 C CA . ARG A 1 87 ? -6.526 0.559 21.984 1.00 89.25 87 ARG A CA 1
ATOM 692 C C . ARG A 1 87 ? -6.448 1.733 21.017 1.00 89.25 87 ARG A C 1
ATOM 694 O O . ARG A 1 87 ? -5.831 1.561 19.942 1.00 89.25 87 ARG A O 1
#